Protein AF-A0A9P7JK63-F1 (afdb_monomer)

Radius of gyration: 13.22 Å; Cα contacts (8 Å, |Δi|>4): 129; chains: 1; bounding box: 31×31×27 Å

Structure (mmCIF, N/CA/C/O backbone):
data_AF-A0A9P7JK63-F1
#
_entry.id   AF-A0A9P7JK63-F1
#
loop_
_atom_site.group_PDB
_atom_site.id
_atom_site.type_symbol
_atom_site.label_atom_id
_atom_site.label_alt_id
_atom_site.label_comp_id
_atom_site.label_asym_id
_atom_site.label_entity_id
_atom_site.label_seq_id
_atom_site.pdbx_PDB_ins_code
_atom_site.Cartn_x
_atom_site.Cartn_y
_atom_site.Cartn_z
_atom_site.occupancy
_atom_site.B_iso_or_equiv
_atom_site.auth_seq_id
_atom_site.auth_comp_id
_atom_site.auth_asym_id
_atom_site.auth_atom_id
_atom_site.pdbx_PDB_model_num
ATOM 1 N N . MET A 1 1 ? 4.420 -17.884 6.642 1.00 51.19 1 MET A N 1
ATOM 2 C CA . MET A 1 1 ? 3.268 -17.078 6.202 1.00 51.19 1 MET A CA 1
ATOM 3 C C . MET A 1 1 ? 2.990 -16.152 7.350 1.00 51.19 1 MET A C 1
ATOM 5 O O . MET A 1 1 ? 2.562 -16.626 8.395 1.00 51.19 1 MET A O 1
ATOM 9 N N . ASP A 1 2 ? 3.344 -14.886 7.180 1.00 77.56 2 ASP A N 1
ATOM 10 C CA . ASP A 1 2 ? 3.167 -13.891 8.229 1.00 77.56 2 ASP A CA 1
ATOM 11 C C . ASP A 1 2 ? 1.951 -13.052 7.847 1.00 77.56 2 ASP A C 1
ATOM 13 O O . ASP A 1 2 ? 1.884 -12.518 6.736 1.00 77.56 2 ASP A O 1
ATOM 17 N N . SER A 1 3 ? 0.972 -12.994 8.747 1.00 87.56 3 S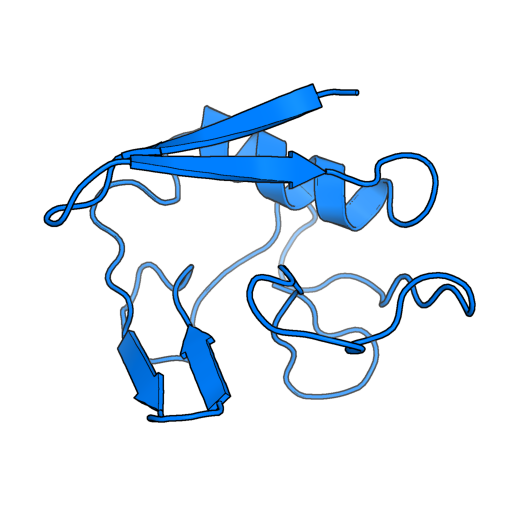ER A N 1
ATOM 18 C CA . SER A 1 3 ? -0.230 -12.177 8.591 1.00 87.56 3 SER A CA 1
ATOM 19 C C . SER A 1 3 ? -0.139 -10.919 9.445 1.00 87.56 3 SER A C 1
ATOM 21 O O . SER A 1 3 ? 0.374 -10.969 10.563 1.00 87.56 3 SER A O 1
ATOM 23 N N . VAL A 1 4 ? -0.701 -9.819 8.955 1.00 92.94 4 VAL A N 1
ATOM 24 C CA . VAL A 1 4 ? -0.833 -8.551 9.684 1.00 92.94 4 VAL A CA 1
ATOM 25 C C . VAL A 1 4 ? -2.315 -8.256 9.887 1.00 92.94 4 VAL A C 1
ATOM 27 O O . VAL A 1 4 ? -3.117 -8.491 8.987 1.00 92.94 4 VAL A O 1
ATOM 30 N N . VAL A 1 5 ? -2.684 -7.739 11.058 1.00 95.19 5 VAL A N 1
ATOM 31 C CA . VAL A 1 5 ? -4.044 -7.258 11.331 1.00 95.19 5 VAL A CA 1
ATOM 32 C C . VAL A 1 5 ? -4.019 -5.735 11.359 1.00 95.19 5 VAL A C 1
ATOM 34 O O . VAL A 1 5 ? -3.218 -5.141 12.078 1.00 95.19 5 VAL A O 1
ATOM 37 N N . LEU A 1 6 ? -4.874 -5.112 10.551 1.00 94.81 6 LEU A N 1
ATOM 38 C CA . LEU A 1 6 ? -5.146 -3.681 10.597 1.00 94.81 6 LEU A CA 1
ATOM 39 C C . LEU A 1 6 ? -6.425 -3.450 11.396 1.00 94.81 6 LEU A C 1
ATOM 41 O O . LEU A 1 6 ? -7.515 -3.774 10.926 1.00 94.81 6 LEU A O 1
ATOM 45 N N . GLU A 1 7 ? -6.289 -2.868 12.581 1.00 96.75 7 GLU A N 1
ATOM 46 C CA . GLU A 1 7 ? -7.420 -2.404 13.383 1.00 96.75 7 GLU A CA 1
ATOM 47 C C . GLU A 1 7 ? -7.897 -1.062 12.818 1.00 96.75 7 GLU A C 1
ATOM 49 O O . GLU A 1 7 ? -7.180 -0.058 12.856 1.00 96.75 7 GLU A O 1
ATOM 54 N N . THR A 1 8 ? -9.098 -1.036 12.240 1.00 96.44 8 THR A N 1
ATOM 55 C CA . THR A 1 8 ? -9.680 0.189 11.677 1.00 96.44 8 THR A CA 1
ATOM 56 C C . THR A 1 8 ? -10.870 0.655 12.506 1.00 96.44 8 THR A C 1
ATOM 58 O O . THR A 1 8 ? -11.440 -0.093 13.299 1.00 96.44 8 THR A O 1
ATOM 61 N N . SER A 1 9 ? -11.318 1.891 12.283 1.00 96.69 9 SER A N 1
ATOM 62 C CA . SER A 1 9 ? -12.513 2.428 12.948 1.00 96.69 9 SER A CA 1
ATOM 63 C C . SER A 1 9 ? -13.809 1.671 12.623 1.00 96.69 9 SER A C 1
ATOM 65 O O . SER A 1 9 ? -14.809 1.880 13.306 1.00 96.69 9 SER A O 1
ATOM 67 N N . LEU A 1 10 ? -13.809 0.817 11.592 1.00 96.62 10 LEU A N 1
ATOM 68 C CA . LEU A 1 10 ? -14.962 0.022 11.161 1.00 96.62 10 LEU A CA 1
ATOM 69 C C . LEU A 1 10 ? -14.770 -1.488 11.375 1.00 96.62 10 LEU A C 1
ATOM 71 O O . LEU A 1 10 ? -15.620 -2.270 10.954 1.00 96.62 10 LEU A O 1
ATOM 75 N N . GLY A 1 11 ? -13.685 -1.893 12.037 1.00 97.06 11 GLY A N 1
ATOM 76 C CA . GLY A 1 11 ? -13.363 -3.288 12.325 1.00 97.06 11 GLY A CA 1
ATOM 77 C C . GLY A 1 11 ? -12.004 -3.719 11.786 1.00 97.06 11 GLY A C 1
ATOM 78 O O . GLY A 1 11 ? -11.264 -2.934 11.184 1.00 97.06 11 GLY A O 1
ATOM 79 N N . ASP A 1 12 ? -11.689 -4.987 12.014 1.00 97.44 12 ASP A N 1
ATOM 80 C CA . ASP A 1 12 ? -10.365 -5.534 11.745 1.00 97.44 12 ASP A CA 1
ATOM 81 C C . ASP A 1 12 ? -10.259 -6.079 10.322 1.00 97.44 12 ASP A C 1
ATOM 83 O O . ASP A 1 12 ? -11.161 -6.753 9.817 1.00 97.44 12 ASP A O 1
ATOM 87 N N . VAL A 1 13 ? -9.118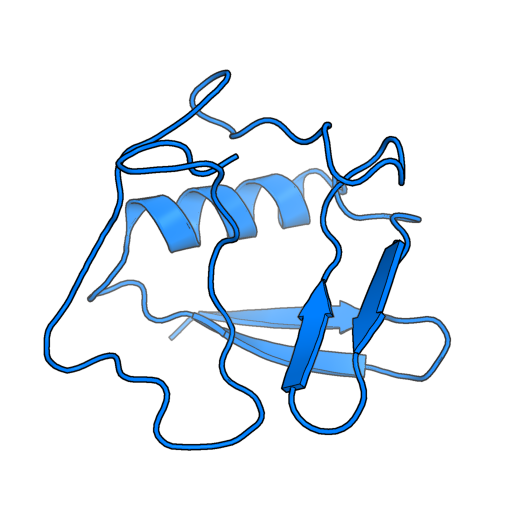 -5.822 9.685 1.00 95.31 13 VAL A N 1
ATOM 88 C CA . VAL A 1 13 ? -8.769 -6.368 8.373 1.00 95.31 13 VAL A CA 1
ATOM 89 C C . VAL A 1 13 ? -7.509 -7.208 8.516 1.00 95.31 13 VAL A C 1
ATOM 91 O O . VAL A 1 13 ? -6.424 -6.682 8.759 1.00 95.31 13 VAL A O 1
ATOM 94 N N . GLN A 1 14 ? -7.644 -8.523 8.354 1.00 95.69 14 GLN A N 1
ATOM 95 C CA . GLN A 1 14 ? -6.504 -9.433 8.335 1.00 95.69 14 GLN A CA 1
ATOM 96 C C . GLN A 1 14 ? -5.941 -9.548 6.917 1.00 95.69 14 GLN A C 1
ATOM 98 O O . GLN A 1 14 ? -6.671 -9.804 5.961 1.00 95.69 14 GLN A O 1
ATOM 103 N N . LEU A 1 15 ? -4.630 -9.370 6.797 1.00 94.75 15 LEU A N 1
ATOM 104 C CA . LEU A 1 15 ? -3.892 -9.376 5.544 1.00 94.75 15 LEU A CA 1
ATOM 105 C C . LEU A 1 15 ? -2.831 -10.470 5.578 1.00 94.75 15 LEU A C 1
ATOM 107 O O . LEU A 1 15 ? -2.079 -10.591 6.546 1.00 94.75 15 LEU A O 1
ATOM 111 N N . GLU A 1 16 ? -2.740 -11.233 4.49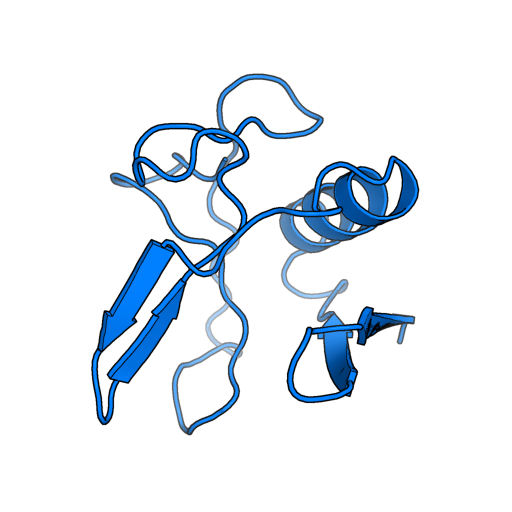7 1.00 95.06 16 GLU A N 1
ATOM 112 C CA . GLU A 1 16 ? -1.636 -12.155 4.255 1.00 95.06 16 GLU A CA 1
ATOM 113 C C . GLU A 1 16 ? -0.594 -11.494 3.348 1.00 95.06 16 GLU A C 1
ATOM 115 O O . GLU A 1 16 ? -0.942 -10.821 2.377 1.00 95.06 16 GLU A O 1
ATOM 120 N N . LEU A 1 17 ? 0.690 -11.677 3.670 1.00 95.25 17 LEU A N 1
ATOM 121 C CA . LEU A 1 17 ? 1.800 -11.098 2.917 1.00 95.25 17 LEU A CA 1
ATOM 122 C C . LEU A 1 17 ? 2.567 -12.173 2.135 1.00 95.25 17 LEU A C 1
ATOM 124 O O . LEU A 1 17 ? 3.023 -13.175 2.694 1.00 95.25 17 LEU A O 1
ATOM 128 N N . TYR A 1 18 ? 2.771 -11.938 0.839 1.00 95.56 18 TYR A N 1
ATOM 129 C CA . TYR A 1 18 ? 3.476 -12.853 -0.066 1.00 95.56 18 TYR A CA 1
ATOM 130 C C . TYR A 1 18 ? 4.984 -12.578 -0.117 1.00 95.56 18 TYR A C 1
ATOM 132 O O . TYR A 1 18 ? 5.538 -12.144 -1.126 1.00 95.56 18 TYR A O 1
ATOM 140 N N . TRP A 1 19 ? 5.663 -12.885 0.990 1.00 94.56 19 TRP A N 1
ATOM 141 C CA . TRP A 1 19 ? 7.102 -12.655 1.185 1.00 94.56 19 TRP A CA 1
ATOM 142 C C . TRP A 1 19 ? 8.010 -13.295 0.133 1.00 94.56 19 TRP A C 1
ATOM 144 O O . TRP A 1 19 ? 9.047 -12.730 -0.198 1.00 94.56 19 TRP A O 1
ATOM 154 N N . ASN A 1 20 ? 7.633 -14.460 -0.400 1.00 94.88 20 ASN A N 1
ATOM 155 C CA . ASN A 1 20 ? 8.426 -15.150 -1.422 1.00 94.88 20 ASN A CA 1
ATOM 156 C C . ASN A 1 20 ? 8.400 -14.419 -2.771 1.00 94.88 20 ASN A C 1
ATOM 158 O O . ASN A 1 20 ? 9.335 -14.548 -3.557 1.00 94.88 20 ASN A O 1
ATOM 162 N N . HIS A 1 21 ? 7.329 -13.673 -3.042 1.00 95.31 21 HIS A N 1
ATOM 163 C CA . HIS A 1 21 ? 7.104 -12.997 -4.315 1.00 95.31 21 HIS A CA 1
ATOM 164 C C . HIS A 1 21 ? 7.544 -11.534 -4.275 1.00 95.31 21 HIS A C 1
ATOM 166 O O . HIS A 1 21 ? 8.064 -11.046 -5.274 1.00 95.31 21 HIS A O 1
ATOM 172 N N . ALA A 1 22 ? 7.344 -10.856 -3.140 1.00 95.38 22 ALA A N 1
ATOM 173 C CA . ALA A 1 22 ? 7.645 -9.435 -2.963 1.00 95.38 22 ALA A CA 1
ATOM 174 C C . ALA A 1 22 ? 8.328 -9.160 -1.603 1.00 95.38 22 ALA A C 1
ATOM 176 O O . ALA A 1 22 ? 7.724 -8.548 -0.710 1.00 95.38 22 ALA A O 1
ATOM 177 N N . PRO A 1 23 ? 9.560 -9.661 -1.387 1.00 95.12 23 PRO A N 1
ATOM 178 C CA . PRO A 1 23 ? 10.237 -9.581 -0.095 1.00 95.12 23 PRO A CA 1
ATOM 179 C C . PRO A 1 23 ? 10.488 -8.143 0.371 1.00 95.12 23 PRO A C 1
ATOM 181 O O . PRO A 1 23 ? 10.295 -7.857 1.554 1.00 95.12 23 PRO A O 1
ATOM 184 N N . ARG A 1 24 ? 10.881 -7.221 -0.521 1.00 95.00 24 ARG A N 1
ATOM 185 C CA . ARG A 1 24 ? 11.158 -5.825 -0.135 1.00 95.00 24 ARG A CA 1
ATOM 186 C C . ARG A 1 24 ? 9.880 -5.077 0.207 1.00 95.00 24 ARG A C 1
ATOM 188 O O . ARG A 1 24 ? 9.843 -4.320 1.175 1.00 95.00 24 ARG A O 1
ATOM 195 N N . THR A 1 25 ? 8.825 -5.320 -0.558 1.00 95.81 25 THR A N 1
ATOM 196 C CA . THR A 1 25 ? 7.503 -4.735 -0.341 1.00 95.81 25 THR A CA 1
ATOM 197 C C . THR A 1 25 ? 6.927 -5.183 0.997 1.00 95.81 25 THR A C 1
ATOM 199 O O . THR A 1 25 ? 6.505 -4.353 1.805 1.00 95.81 25 THR A O 1
ATOM 202 N N . CYS A 1 26 ? 6.971 -6.491 1.269 1.00 95.75 26 CYS A N 1
ATOM 203 C CA . CYS A 1 26 ? 6.499 -7.048 2.532 1.00 95.75 26 CYS A CA 1
ATOM 204 C C . CYS A 1 26 ? 7.331 -6.531 3.714 1.00 95.75 26 CYS A C 1
ATOM 206 O O . CYS A 1 26 ? 6.763 -6.143 4.736 1.00 95.75 26 CYS A O 1
ATOM 208 N N . GLN A 1 27 ? 8.659 -6.442 3.563 1.00 95.31 27 GLN A N 1
ATOM 209 C CA . GLN A 1 27 ? 9.541 -5.904 4.600 1.00 95.31 27 GLN A CA 1
ATOM 210 C C . GLN A 1 27 ? 9.245 -4.429 4.896 1.00 95.31 27 GLN A C 1
ATOM 212 O O . GLN A 1 27 ? 9.145 -4.060 6.066 1.00 95.31 27 GLN A O 1
ATOM 217 N N . ASN A 1 28 ? 9.064 -3.601 3.861 1.00 95.38 28 ASN A N 1
ATOM 218 C CA . ASN A 1 28 ? 8.685 -2.197 4.013 1.00 95.38 28 ASN A CA 1
ATOM 219 C C . ASN A 1 28 ? 7.378 -2.058 4.801 1.00 95.38 28 ASN A C 1
ATOM 221 O O . ASN A 1 28 ? 7.328 -1.349 5.805 1.00 95.38 28 ASN A O 1
ATOM 225 N N . PHE A 1 29 ? 6.339 -2.778 4.379 1.00 95.50 29 PHE A N 1
ATOM 226 C CA . PHE A 1 29 ? 5.029 -2.716 5.015 1.00 95.50 29 PHE A CA 1
ATOM 227 C C . PHE A 1 29 ? 5.067 -3.178 6.478 1.00 95.50 29 PHE A C 1
ATOM 229 O O . PHE A 1 29 ? 4.592 -2.461 7.360 1.00 95.50 29 PHE A O 1
ATOM 236 N N . ALA A 1 30 ? 5.665 -4.342 6.750 1.00 93.94 30 ALA A N 1
ATOM 237 C CA . ALA A 1 30 ? 5.710 -4.922 8.089 1.00 93.94 30 ALA A CA 1
ATOM 238 C C . ALA A 1 30 ? 6.510 -4.058 9.074 1.00 93.94 30 ALA A C 1
ATOM 240 O O . ALA A 1 30 ? 6.101 -3.877 10.221 1.00 93.94 30 ALA A O 1
ATOM 241 N N . GLU A 1 31 ? 7.632 -3.489 8.635 1.00 94.38 31 GLU A N 1
ATOM 242 C CA . GLU A 1 31 ? 8.466 -2.644 9.486 1.00 94.38 31 GLU A CA 1
ATOM 243 C C . GLU A 1 31 ? 7.799 -1.287 9.768 1.00 94.38 31 GLU A C 1
ATOM 245 O O . GLU A 1 31 ? 7.825 -0.822 10.909 1.00 94.38 31 GLU A O 1
ATOM 250 N N . LEU A 1 32 ? 7.138 -0.669 8.779 1.00 94.44 32 LEU A N 1
ATOM 251 C CA . LEU A 1 32 ? 6.339 0.546 8.998 1.00 94.44 32 LEU A CA 1
ATOM 252 C C . LEU A 1 32 ? 5.178 0.286 9.965 1.00 94.44 32 LEU A C 1
ATOM 254 O O . LEU A 1 32 ? 4.965 1.071 10.893 1.00 94.44 32 LEU A O 1
ATOM 258 N N . ALA A 1 33 ? 4.479 -0.841 9.809 1.00 93.62 33 ALA A N 1
ATOM 259 C CA . ALA A 1 33 ? 3.422 -1.254 10.726 1.00 93.62 33 ALA A CA 1
ATOM 260 C C . ALA A 1 33 ? 3.960 -1.448 12.153 1.00 93.62 33 ALA A C 1
ATOM 262 O O . ALA A 1 33 ? 3.413 -0.889 13.102 1.00 93.62 33 ALA A O 1
ATOM 263 N N . LYS A 1 34 ? 5.091 -2.147 12.311 1.00 92.69 34 LYS A N 1
ATOM 264 C CA . LYS A 1 34 ? 5.740 -2.372 13.612 1.00 92.69 34 LYS A CA 1
ATOM 265 C C . LYS A 1 34 ? 6.186 -1.076 14.294 1.00 92.69 34 LYS A C 1
ATOM 267 O O . LYS A 1 34 ? 6.157 -0.986 15.519 1.00 92.69 34 LYS A O 1
ATOM 272 N N . ARG A 1 35 ? 6.584 -0.066 13.517 1.00 94.25 35 ARG A N 1
ATOM 273 C CA . ARG A 1 35 ? 6.934 1.276 14.017 1.00 94.25 35 ARG A CA 1
ATOM 274 C C . ARG A 1 35 ? 5.714 2.134 14.364 1.00 94.25 35 ARG A C 1
ATOM 276 O O . ARG A 1 35 ? 5.893 3.250 14.842 1.00 94.25 35 ARG A O 1
ATOM 283 N N . GLY A 1 36 ? 4.496 1.651 14.110 1.00 94.25 36 GLY A N 1
ATOM 284 C CA . GLY A 1 36 ? 3.263 2.413 14.297 1.00 94.25 36 GLY A CA 1
ATOM 285 C C . GLY A 1 36 ? 3.080 3.538 13.275 1.00 94.25 36 GLY A C 1
ATOM 286 O O . GLY A 1 36 ? 2.315 4.463 13.528 1.00 94.25 36 GLY A O 1
ATOM 287 N N . TYR A 1 37 ? 3.768 3.483 12.128 1.00 94.31 37 TYR A N 1
ATOM 288 C CA . TYR A 1 37 ? 3.721 4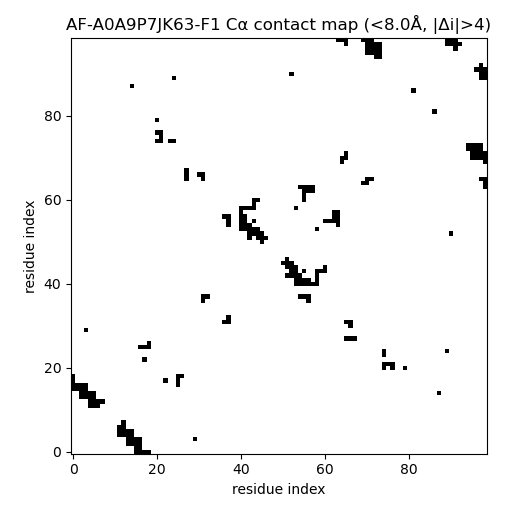.530 11.098 1.00 94.31 37 TYR A CA 1
ATOM 289 C C . TYR A 1 37 ? 2.311 4.740 10.530 1.00 94.31 37 TYR A C 1
ATOM 291 O O . TYR A 1 37 ? 1.937 5.855 10.182 1.00 94.31 37 TYR A O 1
ATOM 299 N N . TYR A 1 38 ? 1.518 3.668 10.462 1.00 95.62 38 TYR A N 1
ATOM 300 C CA . TYR A 1 38 ? 0.148 3.702 9.953 1.00 95.62 38 TYR A CA 1
ATOM 301 C C . TYR A 1 38 ? -0.901 4.060 11.017 1.00 95.62 38 TYR A C 1
ATOM 303 O O . TYR A 1 38 ? -2.088 4.151 10.702 1.00 95.62 38 TYR A O 1
ATOM 311 N N . ASN A 1 39 ? -0.500 4.292 12.270 1.00 95.06 39 ASN A N 1
ATOM 312 C CA . ASN A 1 39 ? -1.447 4.578 13.344 1.00 95.06 39 ASN A CA 1
ATOM 313 C C . ASN A 1 39 ? -2.102 5.947 13.137 1.00 95.06 39 ASN A C 1
ATOM 315 O O . ASN A 1 39 ? -1.424 6.961 12.981 1.00 95.06 39 ASN A O 1
ATOM 319 N N . GLY A 1 40 ? -3.437 5.977 13.150 1.00 94.44 40 GLY A N 1
ATOM 320 C CA . GLY A 1 40 ? -4.212 7.199 12.912 1.00 94.44 40 GLY A CA 1
ATOM 321 C C . GLY A 1 40 ? -4.187 7.692 11.461 1.00 94.44 40 GLY A C 1
ATOM 322 O O . GLY A 1 40 ? -4.714 8.767 11.179 1.00 94.44 40 GLY A O 1
ATOM 323 N N . VAL A 1 41 ? -3.605 6.922 10.535 1.00 95.75 41 VAL A N 1
ATOM 324 C CA . VAL A 1 41 ? -3.579 7.263 9.111 1.00 95.75 41 VAL A CA 1
ATOM 325 C C . VAL A 1 41 ? -4.927 6.940 8.475 1.00 95.75 41 VAL A C 1
ATOM 327 O O . VAL A 1 41 ? -5.458 5.840 8.614 1.00 95.75 41 VAL A O 1
ATOM 330 N N . VAL A 1 42 ? -5.484 7.910 7.751 1.00 95.00 42 VAL A N 1
ATOM 331 C CA . VAL A 1 42 ? -6.794 7.777 7.106 1.00 95.00 42 VAL A CA 1
ATOM 332 C C . VAL A 1 42 ? -6.703 7.098 5.738 1.00 95.00 42 VAL A C 1
ATOM 334 O O . VAL A 1 42 ? -5.718 7.226 5.004 1.00 95.00 42 VAL A O 1
ATOM 337 N N . PHE A 1 43 ? -7.796 6.448 5.343 1.00 96.19 43 PHE A N 1
ATOM 338 C CA . PHE A 1 43 ? -8.043 6.087 3.949 1.00 96.19 43 PHE A CA 1
ATOM 339 C C . PHE A 1 43 ? -8.472 7.340 3.175 1.00 96.19 43 PHE A C 1
ATOM 341 O O . PHE A 1 43 ? -9.647 7.697 3.141 1.00 96.19 43 PHE A O 1
ATOM 348 N N . HIS A 1 44 ? -7.504 8.050 2.597 1.00 94.38 44 HIS A N 1
ATOM 349 C CA . HIS A 1 44 ? -7.722 9.357 1.966 1.00 94.38 44 HIS A CA 1
ATOM 350 C C . HIS A 1 44 ? -8.363 9.272 0.573 1.00 94.38 44 HIS A C 1
ATOM 352 O O . HIS A 1 44 ? -8.815 10.286 0.042 1.00 94.38 44 HIS A O 1
ATOM 358 N N . ARG A 1 45 ? -8.409 8.084 -0.045 1.00 95.31 45 ARG A N 1
ATOM 359 C CA . ARG A 1 45 ? -9.019 7.898 -1.365 1.00 95.31 45 ARG A CA 1
ATOM 360 C C . ARG A 1 45 ? -9.830 6.608 -1.408 1.00 95.31 45 ARG A C 1
ATOM 362 O O . ARG A 1 45 ? -9.297 5.523 -1.203 1.00 95.31 45 ARG A O 1
ATOM 369 N N . ILE A 1 46 ? -11.121 6.744 -1.697 1.00 96.12 46 ILE A N 1
ATOM 370 C CA . ILE A 1 46 ? -12.103 5.655 -1.727 1.00 96.12 46 ILE A CA 1
ATOM 371 C C . ILE A 1 46 ? -12.860 5.760 -3.050 1.00 96.12 46 ILE A C 1
ATOM 373 O O . ILE A 1 46 ? -13.436 6.805 -3.350 1.00 96.12 46 ILE A O 1
ATOM 377 N N . ILE A 1 47 ? -12.831 4.698 -3.854 1.00 96.25 47 ILE A N 1
ATOM 378 C CA . ILE A 1 47 ? -13.537 4.618 -5.135 1.00 96.25 47 ILE A CA 1
ATOM 379 C C . ILE A 1 47 ? -14.391 3.354 -5.120 1.00 96.25 47 ILE A C 1
ATOM 381 O O . ILE A 1 47 ? -13.858 2.246 -5.021 1.00 96.25 47 ILE A O 1
ATOM 385 N N . ALA A 1 48 ? -15.710 3.538 -5.213 1.00 95.81 48 ALA A N 1
ATOM 386 C CA . ALA A 1 48 ? -16.674 2.444 -5.265 1.00 95.81 48 ALA A CA 1
ATOM 387 C C . ALA A 1 48 ? -16.356 1.482 -6.419 1.00 95.81 48 ALA A C 1
ATOM 389 O O . ALA A 1 48 ? -15.919 1.915 -7.485 1.00 95.81 48 ALA A O 1
ATOM 390 N N . ASP A 1 49 ? -16.544 0.185 -6.168 1.00 94.25 49 ASP A N 1
ATOM 391 C CA . ASP A 1 49 ? -16.290 -0.911 -7.115 1.00 94.25 49 ASP A CA 1
ATOM 392 C C . ASP A 1 49 ? -14.855 -0.975 -7.663 1.00 94.25 49 ASP A C 1
ATOM 394 O O . ASP A 1 49 ? -14.593 -1.607 -8.687 1.00 94.25 49 ASP A O 1
ATOM 398 N N . PHE A 1 50 ? -13.909 -0.337 -6.969 1.00 94.75 50 PHE A N 1
ATOM 399 C CA . PHE A 1 50 ? -12.511 -0.335 -7.369 1.00 94.75 50 PHE A CA 1
ATOM 400 C C . PHE A 1 50 ? -11.565 -0.567 -6.194 1.00 94.75 50 PHE A C 1
ATOM 402 O O . PHE A 1 50 ? -11.011 -1.658 -6.072 1.00 94.75 50 PHE A O 1
ATOM 409 N N . MET A 1 51 ? -11.343 0.441 -5.344 1.00 95.94 51 MET A N 1
ATOM 410 C CA . MET A 1 51 ? -10.313 0.351 -4.305 1.00 95.94 51 MET A CA 1
ATOM 411 C C . MET A 1 51 ? -10.486 1.369 -3.175 1.00 95.94 51 MET A C 1
ATOM 413 O O . MET A 1 51 ? -11.122 2.417 -3.327 1.00 95.94 51 MET A O 1
ATOM 417 N N . ILE A 1 52 ? -9.835 1.060 -2.055 1.00 96.38 52 ILE A N 1
ATOM 418 C CA . ILE A 1 52 ? -9.540 1.987 -0.963 1.00 96.38 52 ILE A CA 1
ATOM 419 C C . ILE A 1 52 ? -8.023 2.140 -0.849 1.00 96.38 52 ILE A C 1
ATOM 421 O O . ILE A 1 52 ? -7.287 1.161 -0.957 1.00 96.38 52 ILE A O 1
ATOM 425 N N . GLN A 1 53 ? -7.552 3.364 -0.636 1.00 96.50 53 GLN A N 1
ATOM 426 C CA . GLN A 1 53 ? -6.131 3.686 -0.539 1.00 96.50 53 GLN A CA 1
ATOM 427 C C . GLN A 1 53 ? -5.858 4.481 0.739 1.00 96.50 53 GLN A C 1
ATOM 429 O O . GLN A 1 53 ? 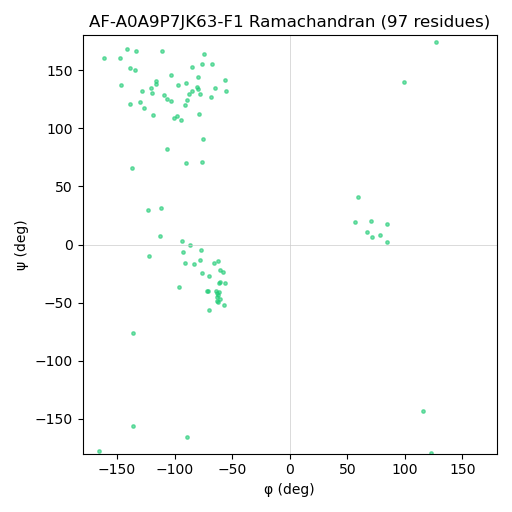-6.554 5.448 1.060 1.00 96.50 53 GLN A O 1
ATOM 434 N N . GLY A 1 54 ? -4.829 4.046 1.464 1.00 95.19 54 GLY A N 1
ATOM 435 C CA . GLY A 1 54 ? -4.341 4.646 2.704 1.00 95.19 54 GLY A CA 1
ATOM 436 C C . GLY A 1 54 ? -2.816 4.736 2.704 1.00 95.19 54 GLY A C 1
ATOM 437 O O . GLY A 1 54 ? -2.196 4.766 1.643 1.00 95.19 54 GLY A O 1
ATOM 438 N N . GLY A 1 55 ? -2.216 4.787 3.893 1.00 92.81 55 GLY A N 1
ATOM 439 C CA . GLY A 1 55 ? -0.758 4.735 4.054 1.00 92.81 55 GLY A CA 1
ATOM 440 C C . GLY A 1 55 ? -0.017 6.068 3.902 1.00 92.81 55 GLY A C 1
ATOM 441 O O . GLY A 1 55 ? 1.200 6.082 4.033 1.00 92.81 55 GLY A O 1
ATOM 442 N N . ASP A 1 56 ? -0.724 7.183 3.682 1.00 93.19 56 ASP A N 1
ATOM 443 C CA . ASP A 1 56 ? -0.136 8.530 3.664 1.00 93.19 56 ASP A CA 1
ATOM 444 C C . ASP A 1 56 ? -0.393 9.254 4.999 1.00 93.19 56 ASP A C 1
ATOM 446 O O . ASP A 1 56 ? -1.527 9.692 5.227 1.00 93.19 56 ASP A O 1
ATOM 450 N N . PRO A 1 57 ? 0.627 9.463 5.856 1.00 90.69 57 PRO A N 1
ATOM 451 C CA . PRO A 1 57 ? 0.466 10.178 7.125 1.00 90.69 57 PRO A CA 1
ATOM 452 C C . PRO A 1 57 ? -0.008 11.625 6.986 1.00 90.69 57 PRO A C 1
ATOM 454 O O . PRO A 1 57 ? -0.545 12.192 7.932 1.00 90.69 57 PRO A O 1
ATOM 457 N N . THR A 1 58 ? 0.191 12.242 5.820 1.00 90.06 58 THR A N 1
ATOM 458 C CA . THR A 1 58 ? -0.288 13.603 5.544 1.00 90.06 58 THR A CA 1
ATOM 459 C C . THR A 1 58 ? -1.750 13.624 5.097 1.00 90.06 58 THR A C 1
ATOM 461 O O . THR A 1 58 ? -2.371 14.684 5.096 1.00 90.06 58 THR A O 1
ATOM 464 N N . GLY A 1 59 ? -2.301 12.475 4.684 1.00 89.31 59 GLY A N 1
ATOM 465 C CA . GLY A 1 59 ? -3.657 12.349 4.147 1.00 89.31 59 GLY A CA 1
ATOM 466 C C . GLY A 1 59 ? -3.880 13.039 2.795 1.00 89.31 59 GLY A C 1
ATOM 467 O O . GLY A 1 59 ? -5.023 13.170 2.364 1.00 89.31 59 GLY A O 1
ATOM 468 N N . THR A 1 60 ? -2.821 13.496 2.120 1.00 88.56 60 THR A N 1
ATOM 469 C CA . THR A 1 60 ? -2.928 14.271 0.870 1.00 88.56 60 THR A CA 1
ATOM 470 C C . THR A 1 60 ? -2.902 13.409 -0.395 1.00 88.56 60 THR A C 1
ATOM 472 O O . THR A 1 60 ? -3.246 13.887 -1.477 1.00 88.56 60 THR A O 1
ATOM 475 N N . GLY A 1 61 ? -2.470 12.153 -0.274 1.00 87.12 61 GLY A N 1
ATOM 476 C CA . GLY A 1 61 ? -2.183 11.237 -1.378 1.00 87.12 61 GLY A CA 1
ATOM 477 C C . GLY A 1 61 ? -0.837 11.487 -2.062 1.00 87.12 61 GLY A C 1
ATOM 478 O O . GLY A 1 61 ? -0.578 10.911 -3.117 1.00 87.12 61 GLY A O 1
ATOM 479 N N . ARG A 1 62 ? 0.006 12.368 -1.507 1.00 85.81 62 ARG A N 1
ATOM 480 C CA . ARG A 1 62 ? 1.331 12.724 -2.052 1.00 85.81 62 ARG A CA 1
ATOM 481 C C . ARG A 1 62 ? 2.475 12.470 -1.072 1.00 85.81 62 ARG A C 1
ATOM 483 O O . ARG A 1 62 ? 3.631 12.624 -1.463 1.00 85.81 62 ARG A O 1
ATOM 490 N N . GLY A 1 63 ? 2.158 12.160 0.183 1.00 85.69 63 GLY A N 1
ATOM 491 C CA . GLY A 1 63 ? 3.136 11.790 1.198 1.00 85.69 63 GLY A CA 1
ATOM 492 C C . GLY A 1 63 ? 3.398 10.285 1.224 1.00 85.69 63 GLY A C 1
ATOM 493 O O . GLY A 1 63 ? 3.034 9.559 0.301 1.00 85.69 63 GLY A O 1
ATOM 494 N N . GLY A 1 64 ? 4.031 9.831 2.304 1.00 84.88 64 GLY A N 1
ATOM 495 C CA . GLY A 1 64 ? 4.523 8.460 2.436 1.00 84.88 64 GLY A CA 1
ATOM 496 C C . GLY A 1 64 ? 6.021 8.364 2.149 1.00 84.88 64 GLY A C 1
ATOM 497 O O . GLY A 1 64 ? 6.554 9.056 1.279 1.00 84.88 64 GLY A O 1
ATOM 498 N N . THR A 1 65 ? 6.711 7.549 2.937 1.00 88.56 65 THR A N 1
ATOM 499 C CA . THR A 1 65 ? 8.137 7.261 2.773 1.00 88.56 65 THR A CA 1
ATOM 500 C C . THR A 1 65 ? 8.416 5.829 3.183 1.00 88.56 65 THR A C 1
ATOM 502 O O . THR A 1 65 ? 7.994 5.402 4.262 1.00 88.56 65 THR A O 1
ATOM 505 N N . SER A 1 66 ? 9.235 5.148 2.391 1.00 92.38 66 SER A N 1
ATOM 506 C CA . SER A 1 66 ? 9.651 3.784 2.685 1.00 92.38 66 SER A CA 1
ATOM 507 C C . SER A 1 66 ? 10.687 3.718 3.814 1.00 92.38 66 SER A C 1
ATOM 509 O O . SER A 1 66 ? 11.389 4.687 4.122 1.00 92.38 66 SER A O 1
ATOM 511 N N . ILE A 1 67 ? 10.891 2.526 4.375 1.00 93.25 67 ILE A N 1
ATOM 512 C CA . ILE A 1 67 ? 11.996 2.268 5.313 1.00 93.25 67 ILE A CA 1
ATOM 513 C C . ILE A 1 67 ? 13.380 2.381 4.659 1.00 93.25 67 ILE A C 1
ATOM 515 O O . ILE A 1 67 ? 14.385 2.475 5.360 1.00 93.25 67 ILE A O 1
ATOM 519 N N . TYR A 1 68 ? 13.434 2.355 3.325 1.00 90.38 68 TYR A N 1
ATOM 520 C CA . TYR A 1 68 ? 14.660 2.408 2.533 1.00 90.38 68 TYR A CA 1
ATOM 521 C C . TYR A 1 68 ? 15.033 3.837 2.102 1.00 90.38 68 TYR A C 1
A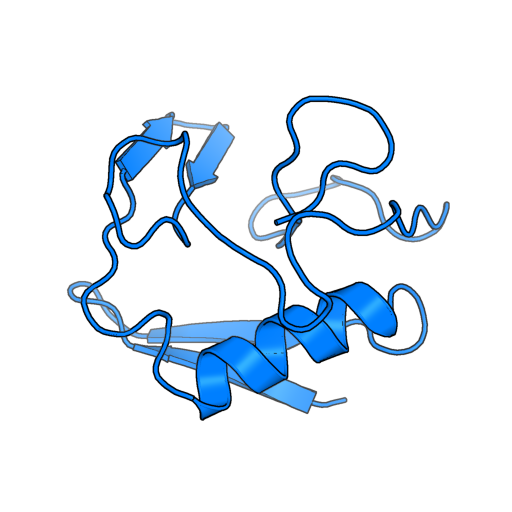TOM 523 O O . TYR A 1 68 ? 16.004 4.022 1.371 1.00 90.38 68 TYR A O 1
ATOM 531 N N . GLY A 1 69 ? 14.273 4.850 2.532 1.00 86.81 69 GLY A N 1
ATOM 532 C CA . GLY A 1 69 ? 14.392 6.232 2.069 1.00 86.81 69 GLY A CA 1
ATOM 533 C C . GLY A 1 69 ? 13.126 6.675 1.336 1.00 86.81 6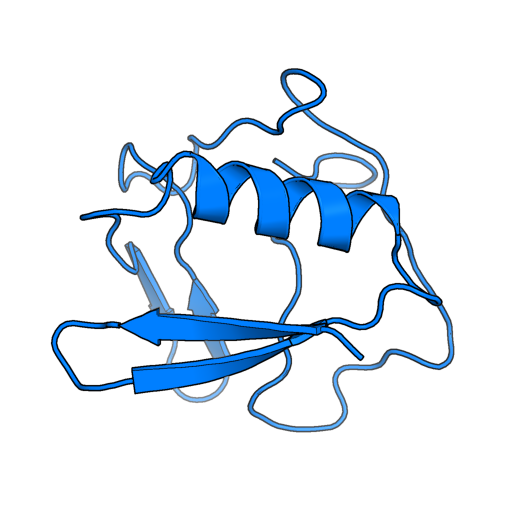9 GLY A C 1
ATOM 534 O O . GLY A 1 69 ? 12.023 6.301 1.720 1.00 86.81 69 GLY A O 1
ATOM 535 N N . GLN A 1 70 ? 13.252 7.484 0.280 1.00 79.75 70 GLN A N 1
ATOM 536 C CA . GLN A 1 70 ? 12.061 8.019 -0.393 1.00 79.75 70 GLN A CA 1
ATOM 537 C C . GLN A 1 70 ? 11.270 6.955 -1.158 1.00 79.75 70 GLN A C 1
ATOM 539 O O . GLN A 1 70 ? 10.080 6.808 -0.909 1.00 79.75 70 GLN A O 1
ATOM 544 N N . LYS A 1 71 ? 11.906 6.244 -2.096 1.00 89.88 71 LYS A N 1
ATOM 545 C CA . LYS A 1 71 ? 11.225 5.330 -3.019 1.00 89.88 71 LYS A CA 1
ATOM 546 C C . LYS A 1 71 ? 12.014 4.043 -3.229 1.00 89.88 71 LYS A C 1
ATOM 548 O O . LYS A 1 71 ? 13.243 4.073 -3.156 1.00 89.88 71 LYS A O 1
ATOM 553 N N . PHE A 1 72 ? 11.320 2.948 -3.533 1.00 93.06 72 PHE A N 1
ATOM 554 C CA . PHE A 1 72 ? 11.929 1.662 -3.883 1.00 93.06 72 PHE A CA 1
ATOM 555 C C . PHE A 1 72 ? 11.297 1.019 -5.132 1.00 93.06 72 PHE A C 1
ATOM 557 O O . PHE A 1 72 ? 10.261 1.460 -5.633 1.00 93.06 72 PHE A O 1
ATOM 564 N N . GLU A 1 73 ? 11.989 0.006 -5.656 1.00 93.56 73 GLU A N 1
ATOM 565 C CA . GLU A 1 73 ? 11.681 -0.694 -6.910 1.00 93.56 73 GLU A CA 1
ATOM 566 C C . GLU A 1 73 ? 10.389 -1.524 -6.866 1.00 93.56 73 GLU A C 1
ATOM 568 O O . GLU A 1 73 ? 9.928 -1.913 -5.794 1.00 93.56 73 GLU A O 1
ATOM 573 N N . ASP A 1 74 ? 9.789 -1.760 -8.036 1.00 94.88 74 ASP A N 1
ATOM 574 C CA . ASP A 1 74 ? 8.605 -2.612 -8.184 1.00 94.88 74 ASP A CA 1
ATOM 575 C C . ASP A 1 74 ? 9.000 -4.100 -8.177 1.00 94.88 74 ASP A C 1
ATOM 577 O O . ASP A 1 74 ? 9.902 -4.521 -8.901 1.00 94.88 74 ASP A O 1
ATOM 581 N N . GLU A 1 75 ? 8.272 -4.923 -7.419 1.00 94.56 75 GLU A N 1
ATOM 582 C CA . GLU A 1 75 ? 8.435 -6.385 -7.394 1.00 94.56 75 GLU A CA 1
ATOM 583 C C . GLU A 1 75 ? 7.262 -7.055 -8.124 1.00 94.56 75 GLU A C 1
ATOM 585 O O . GLU A 1 75 ? 6.276 -7.479 -7.521 1.00 94.56 75 GLU A O 1
ATOM 590 N N . ILE A 1 76 ? 7.342 -7.114 -9.457 1.00 93.81 76 ILE A N 1
ATOM 591 C CA . ILE A 1 76 ? 6.274 -7.675 -10.297 1.00 93.81 76 ILE A CA 1
ATOM 592 C C . ILE A 1 76 ? 6.504 -9.168 -10.527 1.00 93.81 76 ILE A C 1
ATOM 594 O O . ILE A 1 76 ? 7.497 -9.569 -11.135 1.00 93.81 76 ILE A O 1
ATOM 598 N N . ASN A 1 77 ? 5.545 -9.993 -10.104 1.00 93.81 77 ASN A N 1
ATOM 599 C CA . ASN A 1 77 ? 5.564 -11.435 -10.326 1.00 93.81 77 ASN A CA 1
ATOM 600 C C . ASN A 1 77 ? 4.336 -11.878 -11.155 1.00 93.81 77 ASN A C 1
ATOM 602 O O . ASN A 1 77 ? 3.216 -11.527 -10.787 1.00 93.81 77 ASN A O 1
ATOM 606 N N . PRO A 1 78 ? 4.499 -12.664 -12.242 1.00 93.25 78 PRO A N 1
ATOM 607 C CA . PRO A 1 78 ? 3.389 -13.106 -13.096 1.00 93.25 78 PRO A CA 1
ATOM 608 C C . PRO A 1 78 ? 2.279 -13.903 -12.395 1.00 93.25 78 PRO A C 1
ATOM 610 O O . PRO A 1 78 ? 1.162 -13.957 -12.924 1.00 93.25 78 PRO A O 1
ATOM 613 N N . GLU A 1 79 ? 2.591 -14.533 -11.259 1.00 94.19 79 GLU A N 1
ATOM 614 C CA . GLU A 1 79 ? 1.647 -15.290 -10.428 1.00 94.19 79 GLU A CA 1
ATOM 615 C C . GLU A 1 79 ? 0.731 -14.376 -9.603 1.00 94.19 79 GLU A C 1
ATOM 617 O O . GLU A 1 79 ? -0.386 -14.767 -9.267 1.00 94.19 79 GLU A O 1
ATOM 622 N N . LEU A 1 80 ? 1.164 -13.144 -9.317 1.00 94.31 80 LEU A N 1
ATOM 623 C CA . LEU A 1 80 ? 0.392 -12.167 -8.556 1.00 94.31 80 LEU A CA 1
ATOM 624 C C . LEU A 1 80 ? -0.375 -11.253 -9.511 1.00 94.31 80 LEU A C 1
ATOM 626 O O . LEU A 1 80 ? 0.195 -10.402 -10.194 1.00 94.31 80 LEU A O 1
ATOM 630 N N . ARG A 1 81 ? -1.694 -11.439 -9.578 1.00 94.56 81 ARG A N 1
ATOM 631 C CA . ARG A 1 81 ? -2.580 -10.689 -10.476 1.00 94.56 81 ARG A CA 1
ATOM 632 C C . ARG A 1 81 ? -3.823 -10.209 -9.748 1.00 94.56 81 ARG A C 1
ATOM 634 O O . ARG A 1 81 ? -4.329 -10.888 -8.863 1.00 94.56 81 ARG A O 1
ATOM 641 N N . PHE A 1 82 ? -4.364 -9.084 -10.205 1.00 94.12 82 PHE A N 1
ATOM 642 C CA . PHE A 1 82 ? -5.631 -8.533 -9.727 1.00 94.12 82 PHE A CA 1
ATOM 643 C C . PHE A 1 82 ? -6.828 -9.311 -10.297 1.00 94.12 82 PHE A C 1
ATOM 645 O O . PHE A 1 82 ? -7.519 -8.835 -11.193 1.00 94.12 82 PHE A O 1
ATOM 652 N N . THR A 1 83 ? -7.033 -10.547 -9.838 1.00 93.94 83 THR A N 1
ATOM 653 C CA . THR A 1 83 ? -8.088 -11.447 -10.343 1.00 93.94 83 THR A CA 1
ATOM 654 C C . THR A 1 83 ? -9.397 -11.369 -9.557 1.00 93.94 83 THR A C 1
ATOM 656 O O . THR A 1 83 ? -10.387 -11.965 -9.976 1.00 93.94 83 THR A O 1
ATOM 659 N N . GLY A 1 84 ? -9.430 -10.635 -8.443 1.00 92.81 84 GLY A N 1
ATOM 660 C CA . GLY A 1 84 ? -10.607 -10.501 -7.587 1.00 92.81 84 GLY A CA 1
ATOM 661 C C . GLY A 1 84 ? -10.500 -9.345 -6.592 1.00 92.81 84 GLY A C 1
ATOM 662 O O . GLY A 1 84 ? -9.523 -8.596 -6.585 1.00 92.81 84 GLY A O 1
ATOM 663 N N . ALA A 1 85 ? -11.528 -9.198 -5.756 1.00 93.62 85 ALA A N 1
ATOM 664 C CA . ALA A 1 85 ? -11.562 -8.208 -4.683 1.00 93.62 85 ALA A CA 1
ATOM 665 C C . ALA A 1 85 ? -10.694 -8.635 -3.484 1.00 93.62 85 ALA A C 1
ATOM 667 O O . ALA A 1 85 ? -10.475 -9.824 -3.262 1.00 93.62 85 ALA A O 1
ATOM 668 N N . GLY A 1 86 ? -10.238 -7.660 -2.689 1.00 93.88 86 GLY A N 1
ATOM 669 C CA . GLY A 1 86 ? -9.469 -7.913 -1.461 1.00 93.88 86 GLY A CA 1
ATOM 670 C C . GLY A 1 86 ? -7.964 -8.107 -1.664 1.00 93.88 86 GLY A C 1
ATOM 671 O O . GLY A 1 86 ? -7.292 -8.635 -0.786 1.00 93.88 86 GLY A O 1
ATOM 672 N N . ILE A 1 87 ? -7.425 -7.685 -2.809 1.00 96.19 87 ILE A N 1
ATOM 67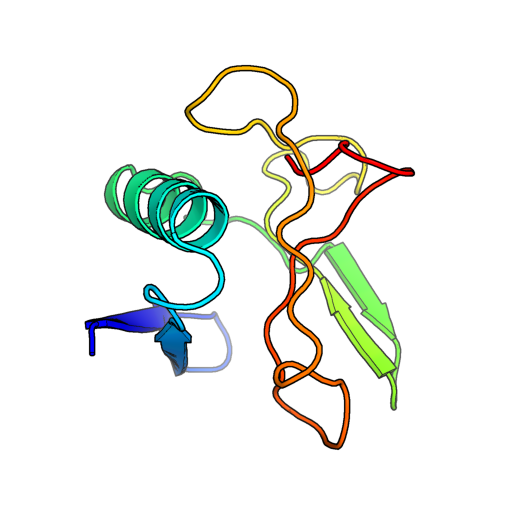3 C CA . ILE A 1 87 ? -5.994 -7.794 -3.111 1.00 96.19 87 ILE A CA 1
ATOM 674 C C . ILE A 1 87 ? -5.266 -6.545 -2.613 1.00 96.19 87 ILE A C 1
ATOM 676 O O . ILE A 1 87 ? -5.595 -5.424 -3.003 1.00 96.19 87 ILE A O 1
ATOM 680 N N . LEU A 1 88 ? -4.255 -6.753 -1.771 1.00 95.44 88 LEU A N 1
ATOM 681 C CA . LEU A 1 88 ? -3.365 -5.704 -1.285 1.00 95.44 88 LEU A CA 1
ATOM 682 C C . LEU A 1 88 ? -2.227 -5.464 -2.286 1.00 95.44 88 LEU A C 1
ATOM 684 O O . LEU A 1 88 ? -1.569 -6.408 -2.718 1.00 95.44 88 LEU A O 1
ATOM 688 N N . ALA A 1 89 ? -1.966 -4.201 -2.621 1.00 95.38 89 ALA A N 1
ATOM 689 C CA . ALA A 1 89 ? -0.854 -3.800 -3.478 1.00 95.38 89 ALA A CA 1
ATOM 690 C C . ALA A 1 89 ? -0.307 -2.422 -3.080 1.00 95.38 89 ALA A C 1
ATOM 692 O O . ALA A 1 89 ? -0.997 -1.636 -2.428 1.00 95.38 89 ALA A O 1
ATOM 693 N N . MET A 1 90 ? 0.925 -2.123 -3.500 1.00 94.81 90 MET A N 1
ATOM 694 C CA . MET A 1 90 ? 1.539 -0.809 -3.302 1.00 94.81 90 MET A CA 1
ATOM 695 C C . MET A 1 90 ? 1.049 0.189 -4.349 1.00 94.81 90 MET A C 1
ATOM 697 O O . MET A 1 90 ? 1.003 -0.109 -5.543 1.00 94.81 90 MET A O 1
ATOM 701 N N . ALA A 1 91 ? 0.712 1.394 -3.897 1.00 93.12 91 ALA A N 1
ATOM 702 C CA . ALA A 1 91 ? 0.491 2.521 -4.788 1.00 93.12 91 ALA A CA 1
ATOM 703 C C . ALA A 1 91 ? 1.838 3.121 -5.218 1.00 93.12 91 ALA A C 1
ATOM 705 O O . ALA A 1 91 ? 2.767 3.221 -4.417 1.00 93.12 91 ALA A O 1
ATOM 706 N N . ASN A 1 92 ? 1.924 3.577 -6.466 1.00 91.50 92 ASN A N 1
ATOM 707 C CA . ASN A 1 92 ? 3.099 4.268 -6.987 1.00 91.50 92 ASN A CA 1
ATOM 708 C C . ASN A 1 92 ? 2.693 5.429 -7.916 1.00 91.50 92 ASN A C 1
ATOM 710 O O . ASN A 1 92 ? 1.526 5.597 -8.271 1.00 91.50 92 ASN A O 1
ATOM 714 N N . SER A 1 93 ? 3.659 6.279 -8.268 1.00 89.69 93 SER A N 1
ATOM 715 C CA . SER A 1 93 ? 3.510 7.412 -9.200 1.00 89.69 93 SER A CA 1
ATOM 716 C C . SER A 1 93 ? 4.295 7.192 -10.503 1.00 89.69 93 SER A C 1
ATOM 718 O O . SER A 1 93 ? 4.812 8.144 -11.088 1.00 89.69 93 SER A O 1
ATOM 720 N N . GLY A 1 94 ? 4.435 5.934 -10.928 1.00 89.12 94 GLY A N 1
ATOM 721 C CA . GLY A 1 94 ? 5.281 5.510 -12.047 1.00 89.12 94 GLY A CA 1
ATOM 722 C C . GLY A 1 94 ? 6.259 4.389 -11.665 1.00 89.12 94 GLY A C 1
ATOM 723 O O . GLY A 1 94 ? 6.354 4.045 -10.484 1.00 89.12 94 GLY A O 1
ATOM 724 N N . PRO A 1 95 ? 7.000 3.831 -12.642 1.00 90.00 95 PRO A N 1
ATOM 725 C CA . PRO A 1 95 ? 7.893 2.698 -12.403 1.00 90.00 95 PRO A CA 1
ATOM 726 C C . PRO A 1 95 ? 8.909 2.970 -11.289 1.00 90.00 95 PRO A C 1
ATOM 728 O O . PRO A 1 95 ? 9.572 4.009 -11.304 1.00 90.00 95 PRO A O 1
ATOM 731 N N . ASN A 1 96 ? 9.053 2.025 -10.358 1.00 89.62 96 ASN A N 1
ATOM 732 C CA . ASN A 1 96 ? 10.000 2.061 -9.236 1.00 89.62 96 ASN A CA 1
ATOM 733 C C . ASN A 1 96 ? 9.819 3.266 -8.299 1.00 89.62 96 ASN A C 1
ATOM 735 O O . ASN A 1 96 ? 10.788 3.907 -7.880 1.00 89.62 96 ASN A O 1
ATOM 739 N N . THR A 1 97 ? 8.565 3.615 -7.998 1.00 90.75 97 THR A N 1
ATOM 740 C CA . THR A 1 97 ? 8.246 4.748 -7.118 1.00 90.75 97 THR A CA 1
ATOM 741 C C . THR A 1 97 ? 7.400 4.382 -5.901 1.00 90.75 97 THR A C 1
ATOM 743 O O . THR A 1 97 ? 6.654 5.230 -5.410 1.00 90.75 97 THR A O 1
ATOM 746 N N . ASN A 1 98 ? 7.532 3.147 -5.408 1.00 90.31 98 ASN A N 1
ATOM 747 C CA . ASN A 1 98 ? 6.839 2.692 -4.201 1.00 90.31 98 ASN A CA 1
ATOM 748 C C . ASN A 1 98 ? 7.332 3.461 -2.974 1.00 90.31 98 ASN A C 1
ATOM 750 O O . ASN A 1 98 ? 8.541 3.644 -2.821 1.00 90.31 98 ASN A O 1
ATOM 754 N N . GLY A 1 99 ? 6.396 3.911 -2.135 1.00 84.75 99 GLY A N 1
ATOM 755 C CA . GLY A 1 99 ? 6.649 4.718 -0.936 1.00 84.75 99 GLY A CA 1
ATOM 756 C C . GLY A 1 99 ? 6.264 4.039 0.366 1.00 84.75 99 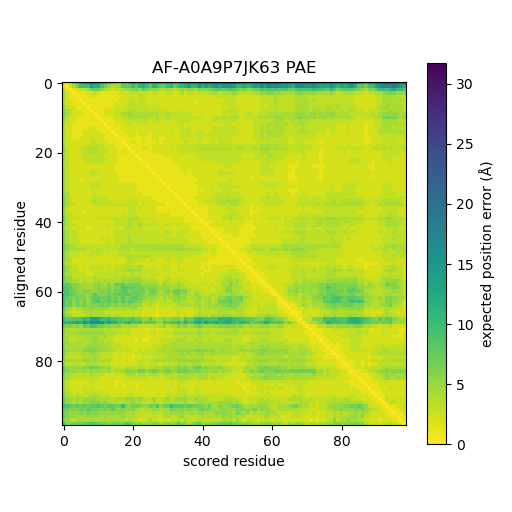GLY A C 1
ATOM 757 O O . GLY A 1 99 ? 5.856 2.858 0.345 1.00 84.75 99 GLY A O 1
#

Mean predicted aligned error: 3.35 Å

Foldseek 3Di:
DDWDWDQDPVGIDIDDDDCVQCVQVSVQVVVCVVVCVQPPWDQLDDDPPPDTDTQANVSPVPHHDTPVGQWAADRDDPVDDPPDPDDDDFDAPDGGGGD

Secondary structure (DSSP, 8-state):
--EEEEEETTEEEEEE--TTT-HHHHHHHHHHHHTTTTTT----EEETTTEEE---TTSSSS---BTTBS-B-----TT----SSS------SSTT-B-

Organism: NCBI:txid48587

InterPro domains:
  IPR002130 Cyclophilin-type peptidyl-prolyl cis-trans isomerase domain [PF00160] (4-99)
  IPR002130 Cyclophilin-type peptidyl-prolyl cis-trans isomerase domain [PR00153] (17-32)
  IPR002130 Cyclophilin-type peptidyl-prolyl cis-trans isomerase domain [PR00153] (43-55)
  IPR002130 Cyclophilin-type peptidyl-prolyl cis-trans isomerase domain [PR00153] (86-99)
  IPR002130 Cyclophilin-type peptidyl-prolyl cis-trans isomerase domain [PS50072] (1-99)
  IPR020892 Cyclophilin-type peptidyl-prolyl cis-trans isomerase, conserved site [PS00170] (38-55)
  IPR029000 Cyclophilin-like domain superfamily [G3DSA:2.40.100.10] (1-99)
  IPR029000 Cyclophilin-like domain superfamily [SSF50891] (1-99)
  IPR044666 Cyclophilin-type peptidyl-prolyl cis-trans isomerase, cyclophilin A-like [PTHR45625] (2-99)

pLDDT: mean 92.76, std 5.5, range [51.19, 97.44]

Sequence (99 aa):
MDSVVLETSLGDVQLELYWNHAPRTCQNFAELAKRGYYNGVVFHRIIADFMIQGGDPTGTGRGGTSIYGQKFEDEINPELRFTGAGILAMANSGPNTNG

Nearest PDB structures (foldseek):
  8ro1-assembly1_S  TM=9.979E-01  e=4.128E-11  Caenorhabditis elegans
  1zkc-assembly2_B  TM=9.974E-01  e=4.456E-09  Homo sapiens
  2qer-assembly1_A  TM=9.871E-01  e=1.166E-08  Cryptosporidium parvum Iowa II
  5yzg-assembly1_2  TM=9.957E-01  e=3.253E-08  Homo sapiens
  2fu0-assembly1_A  TM=9.929E-01  e=1.334E-07  Plasmodium falciparum 3D7

Solvent-accessible surface area (backbone atoms only — not comparable to full-atom values): 6421 Å² total; per-residue (Å²): 133,60,70,48,74,46,84,48,102,91,49,76,46,80,41,81,51,62,48,93,66,27,49,67,61,43,49,38,53,54,50,39,53,75,71,48,63,55,64,93,41,46,70,63,43,78,44,88,102,75,51,76,42,59,72,14,75,74,48,74,81,77,55,50,59,32,84,87,44,65,57,39,74,74,66,88,45,94,88,68,68,93,84,62,87,91,74,88,78,86,69,61,86,55,90,49,38,34,68